Protein AF-A0A958EJ47-F1 (afdb_monomer)

pLDDT: mean 86.09, std 10.59, range [53.38, 97.25]

Radius of gyration: 12.82 Å; Cα contacts (8 Å, |Δi|>4): 118; chains: 1; bounding box: 28×32×34 Å

Mean predicted aligned error: 5.28 Å

Nearest PDB structures (foldseek):
  7a0n-assembly2_A  TM=5.168E-01  e=9.163E-01  Thermochaetoides thermophila DSM 1495
  6gwd-assembly1_H  TM=3.330E-01  e=6.479E-01  synthetic construct
  8bfh-assembly1_A  TM=2.747E-01  e=6.015E+00  Homo sapiens
  3mv3-assembly1_A  TM=3.215E-01  e=8.096E+00  Saccharomyces cerevisiae

Structure (mmCIF, N/CA/C/O backbone):
data_AF-A0A958EJ47-F1
#
_entry.id   AF-A0A958EJ47-F1
#
loop_
_atom_site.group_PDB
_atom_site.id
_atom_site.type_symbol
_atom_site.label_atom_id
_atom_site.label_alt_id
_atom_site.label_comp_id
_atom_site.label_asym_id
_atom_site.label_entity_id
_atom_site.label_seq_id
_atom_site.pdbx_PDB_ins_code
_atom_site.Cartn_x
_atom_site.Cartn_y
_atom_site.Cartn_z
_atom_site.occupancy
_atom_site.B_iso_or_equiv
_atom_site.auth_seq_id
_atom_site.auth_comp_id
_atom_site.auth_asym_id
_atom_site.auth_atom_id
_atom_site.pdbx_PDB_model_num
ATOM 1 N N . ASN A 1 1 ? 11.181 -1.742 -15.058 1.00 60.00 1 ASN A N 1
ATOM 2 C CA . ASN A 1 1 ? 11.245 -3.217 -15.125 1.00 60.00 1 ASN A CA 1
ATOM 3 C C . ASN A 1 1 ? 9.812 -3.685 -15.328 1.00 60.00 1 ASN A C 1
ATOM 5 O O . ASN A 1 1 ? 9.139 -4.052 -14.374 1.00 60.00 1 ASN A O 1
ATOM 9 N N . ILE A 1 2 ? 9.310 -3.505 -16.554 1.00 69.06 2 ILE A N 1
ATOM 10 C CA . ILE A 1 2 ? 7.886 -3.662 -16.890 1.00 69.06 2 ILE A CA 1
ATOM 11 C C . ILE A 1 2 ? 7.402 -5.104 -16.754 1.00 69.06 2 ILE A C 1
ATOM 13 O O . ILE A 1 2 ? 6.245 -5.338 -16.415 1.00 69.06 2 ILE A O 1
ATOM 17 N N . ASP A 1 3 ? 8.320 -6.060 -16.879 1.00 75.44 3 ASP A N 1
ATOM 18 C CA . ASP A 1 3 ? 8.044 -7.479 -16.698 1.00 75.44 3 ASP A CA 1
ATOM 19 C C . ASP A 1 3 ? 7.563 -7.811 -15.284 1.00 75.44 3 ASP A C 1
ATOM 21 O O . ASP A 1 3 ? 6.629 -8.594 -15.139 1.00 75.44 3 ASP A O 1
ATOM 25 N N . ILE A 1 4 ? 8.122 -7.172 -14.248 1.00 73.69 4 ILE A N 1
ATOM 26 C CA . ILE A 1 4 ? 7.684 -7.378 -12.857 1.00 73.69 4 ILE A CA 1
ATOM 27 C C . ILE A 1 4 ? 6.255 -6.866 -12.666 1.00 73.69 4 ILE A C 1
ATOM 29 O O . ILE A 1 4 ? 5.427 -7.562 -12.087 1.00 73.69 4 ILE A O 1
ATOM 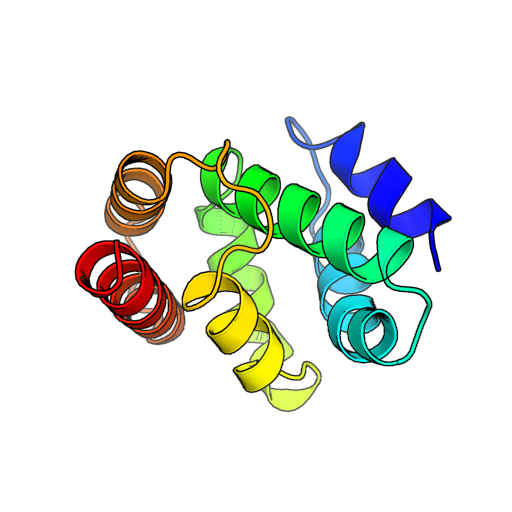33 N N . VAL A 1 5 ? 5.938 -5.679 -13.192 1.00 73.31 5 VAL A N 1
ATOM 34 C CA . VAL A 1 5 ? 4.591 -5.093 -13.083 1.00 73.31 5 VAL A CA 1
ATOM 35 C C . VAL A 1 5 ? 3.564 -5.968 -13.817 1.00 73.31 5 VAL A C 1
ATOM 37 O O . VAL A 1 5 ? 2.487 -6.238 -13.287 1.00 73.31 5 VAL A O 1
ATOM 40 N N . ARG A 1 6 ? 3.934 -6.515 -14.983 1.00 75.69 6 ARG A N 1
ATOM 41 C CA . ARG A 1 6 ? 3.098 -7.454 -15.745 1.00 75.69 6 ARG A CA 1
ATOM 42 C C . ARG A 1 6 ? 2.912 -8.799 -15.038 1.00 75.69 6 ARG A C 1
ATOM 44 O O . ARG A 1 6 ? 1.819 -9.352 -15.056 1.00 75.69 6 ARG A O 1
ATOM 51 N N . GLN A 1 7 ? 3.957 -9.336 -14.414 1.00 76.62 7 GLN A N 1
ATOM 52 C CA . GLN A 1 7 ? 3.851 -10.585 -13.654 1.00 76.62 7 GLN A CA 1
ATOM 53 C C . GLN A 1 7 ? 2.932 -10.423 -12.439 1.00 76.62 7 GLN A C 1
ATOM 55 O O . GLN A 1 7 ? 2.096 -11.288 -12.187 1.00 76.62 7 GLN A O 1
ATOM 60 N N . VAL A 1 8 ? 3.038 -9.297 -11.727 1.00 72.69 8 VAL A N 1
ATOM 61 C CA . VAL A 1 8 ? 2.169 -8.982 -10.584 1.00 72.69 8 VAL A CA 1
ATOM 62 C C . VAL A 1 8 ? 0.713 -8.914 -11.027 1.00 72.69 8 VAL A C 1
ATOM 64 O O . VAL A 1 8 ? -0.129 -9.554 -10.401 1.00 72.69 8 VAL A O 1
ATOM 67 N N . SER A 1 9 ? 0.411 -8.202 -12.121 1.00 75.06 9 SER A N 1
ATOM 68 C CA . SER A 1 9 ? -0.968 -8.057 -12.608 1.00 75.06 9 SER A CA 1
ATOM 69 C C . SER A 1 9 ? -1.594 -9.392 -13.028 1.00 75.06 9 SER A C 1
ATOM 71 O O . SER A 1 9 ? -2.779 -9.621 -12.788 1.00 75.06 9 SER A O 1
ATOM 73 N N . GLN A 1 10 ? -0.798 -10.311 -13.581 1.00 79.94 10 GLN A N 1
ATOM 74 C CA . GLN A 1 10 ? -1.250 -11.644 -13.992 1.00 79.94 10 GLN A CA 1
ATOM 75 C C . GLN A 1 10 ? -1.477 -12.608 -12.817 1.00 79.94 10 GLN A C 1
ATOM 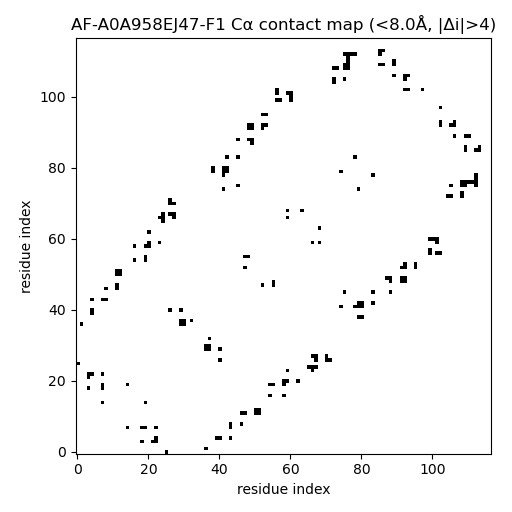77 O O . GLN A 1 10 ? -2.242 -13.562 -12.961 1.00 79.94 10 GLN A O 1
ATOM 82 N N . GLN A 1 11 ? -0.846 -12.376 -11.660 1.00 80.12 11 GLN A N 1
ATOM 83 C CA . GLN A 1 11 ? -0.844 -13.312 -10.526 1.00 80.12 11 GLN A CA 1
ATOM 84 C C . GLN A 1 11 ? -1.558 -12.789 -9.271 1.00 80.12 11 GLN A C 1
ATOM 86 O O . GLN A 1 11 ? -1.487 -13.423 -8.226 1.00 80.12 11 GLN A O 1
ATOM 91 N N . LEU A 1 12 ? -2.312 -11.687 -9.354 1.00 77.50 12 LEU A N 1
ATOM 92 C CA . LEU A 1 12 ? -2.930 -11.000 -8.201 1.00 77.50 12 LEU A CA 1
ATOM 93 C C . LEU A 1 12 ? -3.708 -11.896 -7.212 1.00 77.50 12 LEU A C 1
ATOM 95 O O . LEU A 1 12 ? -3.814 -11.559 -6.032 1.00 77.50 12 LEU A O 1
ATOM 99 N N . LYS A 1 13 ? -4.286 -13.015 -7.664 1.00 69.19 13 LYS A N 1
ATOM 100 C CA . LYS A 1 13 ? -5.049 -13.933 -6.798 1.00 69.19 13 LYS A CA 1
ATOM 101 C C . LYS A 1 13 ? -4.173 -14.828 -5.916 1.00 69.19 13 LYS A C 1
ATOM 103 O O . LYS A 1 13 ? -4.630 -15.193 -4.840 1.00 69.19 13 LYS A O 1
ATOM 108 N N . ASP A 1 14 ? -2.962 -15.152 -6.358 1.00 74.81 14 ASP A N 1
ATOM 109 C CA . ASP A 1 14 ? -2.036 -16.068 -5.678 1.00 74.81 14 ASP A CA 1
ATOM 110 C C . ASP A 1 14 ? -0.593 -15.583 -5.860 1.00 74.81 14 ASP A C 1
ATOM 112 O O . ASP A 1 14 ? 0.288 -16.268 -6.377 1.00 74.81 14 ASP A O 1
ATOM 116 N N . ILE A 1 15 ? -0.392 -14.305 -5.546 1.00 80.81 15 ILE A N 1
ATOM 117 C CA . ILE A 1 15 ? 0.890 -13.642 -5.730 1.00 80.81 15 ILE A CA 1
ATOM 118 C C . ILE A 1 15 ? 1.808 -13.937 -4.547 1.00 80.81 15 ILE A C 1
ATOM 120 O O . ILE A 1 15 ? 1.446 -13.721 -3.390 1.00 80.81 15 ILE A O 1
ATOM 124 N N . ASP A 1 16 ? 3.028 -14.373 -4.855 1.00 85.69 16 ASP A N 1
ATOM 125 C CA . ASP A 1 16 ? 4.054 -14.593 -3.844 1.00 85.69 16 ASP A CA 1
ATOM 126 C C . ASP A 1 16 ? 4.573 -13.273 -3.248 1.00 85.69 16 ASP A C 1
ATOM 128 O O . ASP A 1 16 ? 4.714 -12.239 -3.912 1.00 85.69 16 ASP A O 1
ATOM 132 N N . ASP A 1 17 ? 4.954 -13.342 -1.980 1.00 85.56 17 ASP A N 1
ATOM 133 C CA . ASP A 1 17 ? 5.526 -12.240 -1.219 1.00 85.56 17 ASP A CA 1
ATOM 134 C C . ASP A 1 17 ? 6.789 -11.665 -1.857 1.00 85.56 17 ASP A C 1
ATOM 136 O O . ASP A 1 17 ? 7.011 -10.450 -1.803 1.00 85.56 17 ASP A O 1
ATOM 140 N N . ASN A 1 18 ? 7.622 -12.507 -2.479 1.00 85.31 18 ASN A N 1
ATOM 141 C CA . ASN A 1 18 ? 8.826 -12.034 -3.155 1.00 85.31 18 ASN A CA 1
ATOM 142 C C . ASN A 1 18 ? 8.487 -11.231 -4.409 1.00 85.31 18 ASN A C 1
ATOM 144 O O . ASN A 1 18 ? 9.219 -10.293 -4.742 1.00 85.31 18 ASN A O 1
ATOM 148 N N . LEU A 1 19 ? 7.376 -11.549 -5.079 1.00 84.06 19 LEU A N 1
ATOM 149 C CA . LEU A 1 19 ? 6.916 -10.799 -6.242 1.00 84.06 19 LEU A CA 1
ATOM 150 C C . LEU A 1 19 ? 6.333 -9.446 -5.815 1.00 84.06 19 LEU A C 1
ATOM 152 O O . LEU A 1 19 ? 6.697 -8.425 -6.401 1.00 84.06 19 LEU A O 1
ATOM 156 N N . ILE A 1 20 ? 5.557 -9.401 -4.722 1.00 86.56 20 ILE A N 1
ATOM 157 C CA . ILE A 1 20 ? 5.118 -8.132 -4.110 1.00 86.56 20 ILE A CA 1
ATOM 158 C C . ILE A 1 20 ? 6.329 -7.290 -3.701 1.00 86.56 20 ILE A C 1
ATOM 160 O O . ILE A 1 20 ? 6.393 -6.101 -4.014 1.00 86.56 20 ILE A O 1
ATOM 164 N N . LYS A 1 21 ? 7.316 -7.893 -3.028 1.00 87.06 21 LYS A N 1
ATOM 165 C CA . LYS A 1 21 ? 8.545 -7.208 -2.610 1.00 87.06 21 LYS A CA 1
ATOM 166 C C . LYS A 1 21 ? 9.314 -6.648 -3.808 1.00 87.06 21 LYS A C 1
ATOM 168 O O . LYS A 1 21 ? 9.766 -5.504 -3.779 1.00 87.06 21 LYS A O 1
ATOM 173 N N . SER A 1 22 ? 9.456 -7.443 -4.864 1.00 85.88 22 SER A N 1
ATOM 174 C CA . SER A 1 22 ? 10.106 -7.027 -6.108 1.00 85.88 22 SER A CA 1
ATOM 175 C C . SER A 1 22 ? 9.384 -5.841 -6.739 1.00 85.88 22 SER A C 1
ATOM 177 O O . SER A 1 22 ? 10.030 -4.858 -7.097 1.00 85.88 22 SER A O 1
ATOM 179 N N . PHE A 1 23 ? 8.053 -5.883 -6.785 1.00 87.12 23 PHE A N 1
ATOM 180 C CA . PHE A 1 23 ? 7.231 -4.784 -7.273 1.00 87.12 23 PHE A CA 1
ATOM 181 C C . PHE A 1 23 ? 7.443 -3.494 -6.477 1.00 87.12 23 PHE A C 1
ATOM 183 O O . PHE A 1 23 ? 7.836 -2.485 -7.063 1.00 87.12 23 PHE A O 1
ATOM 190 N N . VAL A 1 24 ? 7.283 -3.521 -5.148 1.00 86.81 24 VAL A N 1
ATOM 191 C CA . VAL A 1 24 ? 7.421 -2.304 -4.323 1.00 86.81 24 VAL A CA 1
ATOM 192 C C . VAL A 1 24 ? 8.836 -1.717 -4.385 1.00 86.81 24 VAL A C 1
ATOM 194 O O . VAL A 1 24 ? 8.995 -0.500 -4.391 1.00 86.81 24 VAL A O 1
ATOM 197 N N . ASN A 1 25 ? 9.869 -2.555 -4.536 1.00 83.38 25 ASN A N 1
ATOM 198 C CA . ASN A 1 25 ? 11.247 -2.100 -4.760 1.00 83.38 25 ASN A CA 1
ATOM 199 C C . ASN A 1 25 ? 11.446 -1.446 -6.138 1.00 83.38 25 ASN A C 1
ATOM 201 O O . ASN A 1 25 ? 12.337 -0.614 -6.318 1.00 83.38 25 ASN A O 1
ATOM 205 N N . THR A 1 26 ? 10.644 -1.824 -7.135 1.00 81.00 26 THR A N 1
ATOM 206 C CA . THR A 1 26 ? 10.677 -1.209 -8.470 1.00 81.00 26 THR A CA 1
ATOM 207 C C . THR A 1 26 ? 9.809 0.038 -8.579 1.00 81.00 26 THR A C 1
ATOM 209 O O . THR A 1 26 ? 9.991 0.796 -9.528 1.00 81.00 26 THR A O 1
ATOM 212 N N . PHE A 1 27 ? 8.927 0.285 -7.608 1.00 78.12 27 PHE A N 1
ATOM 213 C CA . PHE A 1 27 ? 7.981 1.400 -7.619 1.00 78.12 27 PHE A CA 1
ATOM 214 C C . PHE A 1 27 ? 8.684 2.767 -7.530 1.00 78.12 27 PHE A C 1
ATOM 216 O O . PHE A 1 27 ? 8.343 3.705 -8.238 1.00 78.12 27 PHE A O 1
ATOM 223 N N . ALA A 1 28 ? 9.783 2.879 -6.779 1.00 67.44 28 ALA A N 1
ATOM 224 C CA . ALA A 1 28 ? 10.606 4.096 -6.815 1.00 67.44 28 ALA A CA 1
ATOM 225 C C . ALA A 1 28 ? 11.219 4.349 -8.210 1.00 67.44 28 ALA A C 1
ATOM 227 O O . ALA A 1 28 ? 11.375 5.487 -8.647 1.00 67.44 28 ALA A O 1
ATOM 228 N N . LYS A 1 29 ? 11.528 3.275 -8.950 1.00 65.94 29 LYS A N 1
ATOM 229 C CA . LYS A 1 29 ? 12.050 3.358 -10.321 1.00 65.94 29 LYS A CA 1
ATOM 230 C C . LYS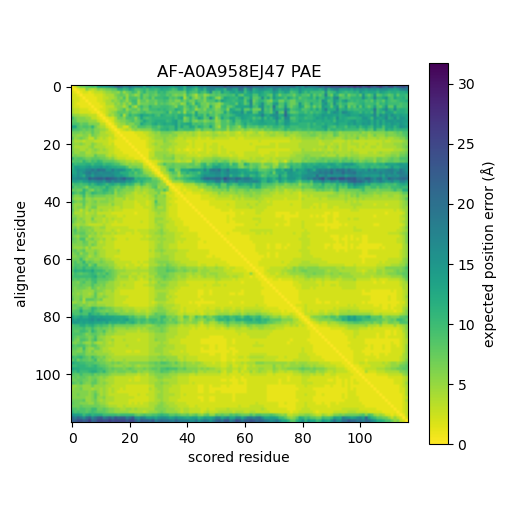 A 1 29 ? 10.951 3.641 -11.346 1.00 65.94 29 LYS A C 1
ATOM 232 O O . LYS A 1 29 ? 11.295 3.998 -12.474 1.00 65.94 29 LYS A O 1
ATOM 237 N N . SER A 1 30 ? 9.667 3.458 -11.012 1.00 61.34 30 SER A N 1
ATOM 238 C CA . SER A 1 30 ? 8.579 3.744 -11.951 1.00 61.34 30 SER A CA 1
ATOM 239 C C . SER A 1 30 ? 8.369 5.220 -12.182 1.00 61.34 30 SER A C 1
ATOM 241 O O . SER A 1 30 ? 8.259 5.601 -13.338 1.00 61.34 30 SER A O 1
ATOM 243 N N . CYS A 1 31 ? 8.500 6.050 -11.151 1.00 56.81 31 CYS A N 1
ATOM 244 C CA . CYS A 1 31 ? 8.417 7.503 -11.308 1.00 56.81 31 CYS A CA 1
ATOM 245 C C . CYS A 1 31 ? 9.591 8.130 -12.080 1.00 56.81 31 CYS A C 1
ATOM 247 O O . CYS A 1 31 ? 9.490 9.278 -12.495 1.00 56.81 31 CYS A O 1
ATOM 249 N N . MET A 1 32 ? 10.703 7.410 -12.277 1.00 58.06 32 MET A N 1
ATOM 250 C CA . MET A 1 32 ? 11.829 7.882 -13.101 1.00 58.06 32 MET A CA 1
ATOM 251 C C . MET A 1 32 ? 11.706 7.488 -14.579 1.00 58.06 32 MET A C 1
ATOM 253 O O . MET A 1 32 ? 12.525 7.907 -15.391 1.00 58.06 32 MET A O 1
ATOM 257 N N . ASN A 1 33 ? 10.734 6.644 -14.927 1.00 57.94 33 ASN A N 1
ATOM 258 C CA . ASN A 1 33 ? 10.540 6.127 -16.278 1.00 57.94 33 ASN A CA 1
ATOM 259 C C . ASN A 1 33 ? 9.208 6.627 -16.859 1.00 57.94 33 ASN A C 1
ATOM 261 O O . ASN A 1 33 ? 8.371 7.146 -16.131 1.00 57.94 33 ASN A O 1
ATOM 265 N N . ASN A 1 34 ? 9.056 6.476 -18.179 1.00 67.38 34 ASN A N 1
ATOM 266 C CA . ASN A 1 34 ? 7.936 6.922 -19.022 1.00 67.38 34 ASN A CA 1
ATOM 267 C C . ASN A 1 34 ? 6.551 6.952 -18.324 1.00 67.38 34 ASN A C 1
ATOM 269 O O . ASN A 1 34 ? 6.234 6.063 -17.530 1.00 67.38 34 ASN A O 1
ATOM 273 N N . SER A 1 35 ? 5.708 7.933 -18.668 1.00 72.38 35 SER A N 1
ATOM 274 C CA . SER A 1 35 ? 4.363 8.143 -18.100 1.00 72.38 35 SER A CA 1
ATOM 275 C C . SER A 1 35 ? 3.509 6.872 -18.105 1.00 72.38 35 SER A C 1
ATOM 277 O O . SER A 1 35 ? 2.884 6.559 -17.098 1.00 72.38 35 SER A O 1
ATOM 279 N N . GLU A 1 36 ? 3.589 6.077 -19.173 1.00 70.00 36 GLU A N 1
ATOM 280 C CA . GLU A 1 36 ? 2.899 4.786 -19.313 1.00 70.00 36 GLU A CA 1
ATOM 281 C C . GLU A 1 36 ? 3.309 3.764 -18.236 1.00 70.00 36 GLU A C 1
ATOM 283 O O . GLU A 1 36 ? 2.480 3.057 -17.666 1.00 70.00 36 GLU A O 1
ATOM 288 N N . TYR A 1 37 ? 4.598 3.704 -17.888 1.00 75.94 37 TYR A N 1
ATOM 289 C CA . TYR A 1 37 ? 5.073 2.807 -16.832 1.00 75.94 37 TYR A CA 1
ATOM 290 C C . TYR A 1 37 ? 4.636 3.284 -15.444 1.00 75.94 37 TYR A C 1
ATOM 292 O O . TYR A 1 37 ? 4.417 2.464 -14.548 1.00 75.94 37 TYR A O 1
ATOM 300 N N . THR A 1 38 ? 4.501 4.599 -15.263 1.00 79.94 38 THR A N 1
ATOM 301 C CA . THR A 1 38 ? 3.996 5.193 -14.021 1.00 79.94 38 THR A CA 1
ATOM 302 C C . THR A 1 38 ? 2.510 4.888 -13.838 1.00 79.94 38 THR A C 1
ATOM 304 O O . THR A 1 38 ? 2.121 4.421 -12.768 1.00 79.94 38 THR A O 1
ATOM 307 N N . GLU A 1 39 ? 1.705 5.071 -14.884 1.00 82.19 39 GLU A N 1
ATOM 308 C CA . GLU A 1 39 ? 0.274 4.756 -14.891 1.00 82.19 39 GLU A CA 1
ATOM 309 C C . GLU A 1 39 ? 0.030 3.264 -14.637 1.00 82.19 39 GLU A C 1
ATOM 311 O O . GLU A 1 39 ? -0.655 2.902 -13.681 1.00 82.19 39 GLU A O 1
ATOM 316 N N . PHE A 1 40 ? 0.709 2.383 -15.377 1.00 82.62 40 PHE A N 1
ATOM 317 C CA . PHE A 1 40 ? 0.555 0.938 -15.199 1.00 82.62 40 PHE A CA 1
ATOM 318 C C . PHE A 1 40 ? 1.005 0.458 -13.809 1.00 82.62 40 PHE A C 1
ATOM 320 O O . PHE A 1 40 ? 0.373 -0.402 -13.194 1.00 82.62 40 PHE A O 1
ATOM 327 N N . SER A 1 41 ? 2.080 1.033 -13.256 1.00 85.06 41 SER A N 1
ATOM 328 C CA . SER A 1 41 ? 2.504 0.709 -11.887 1.00 85.06 41 SER A CA 1
ATOM 329 C C . SER A 1 41 ? 1.465 1.160 -10.855 1.00 85.06 41 SER A C 1
ATOM 331 O O . SER A 1 41 ? 1.218 0.436 -9.889 1.00 85.06 41 SER A O 1
ATOM 333 N N . ASN A 1 42 ? 0.838 2.324 -11.055 1.00 89.44 42 ASN A N 1
ATOM 334 C CA . ASN A 1 42 ? -0.226 2.839 -10.193 1.00 89.44 42 ASN A CA 1
ATOM 335 C C . ASN A 1 42 ? -1.437 1.892 -10.196 1.00 89.44 42 ASN A C 1
ATOM 337 O O . ASN A 1 42 ? -1.863 1.447 -9.130 1.00 89.44 42 ASN A O 1
ATOM 341 N N . GLU A 1 43 ? -1.908 1.480 -11.374 1.00 88.19 43 GLU A N 1
ATOM 342 C CA . GLU A 1 43 ? -3.005 0.512 -11.513 1.00 88.19 43 GLU A CA 1
ATOM 343 C C . GLU A 1 43 ? -2.723 -0.808 -10.789 1.00 88.19 43 GLU A C 1
ATOM 345 O O . GLU A 1 43 ? -3.582 -1.346 -10.080 1.00 88.19 43 GLU A O 1
ATOM 350 N N . VAL A 1 44 ? -1.500 -1.327 -10.924 1.00 89.62 44 VAL A N 1
ATOM 351 C CA . VAL A 1 44 ? -1.092 -2.566 -10.258 1.00 89.62 44 VAL A CA 1
ATOM 352 C C . VAL A 1 44 ? -1.017 -2.398 -8.740 1.00 89.62 44 VAL A C 1
ATOM 354 O O . VAL A 1 44 ? -1.444 -3.300 -8.017 1.00 89.62 44 VAL A O 1
ATOM 357 N N . LEU A 1 45 ? -0.552 -1.250 -8.235 1.00 92.88 45 LEU A N 1
ATOM 358 C CA . LEU A 1 45 ? -0.549 -0.955 -6.799 1.00 92.88 45 LEU A CA 1
ATOM 359 C C . LEU A 1 45 ? -1.972 -0.964 -6.223 1.00 92.88 45 LEU A C 1
ATOM 361 O O . LEU A 1 45 ? -2.212 -1.607 -5.198 1.00 92.88 45 LEU A O 1
ATOM 365 N N . PHE A 1 46 ? -2.917 -0.295 -6.886 1.00 93.69 46 PHE A N 1
ATOM 366 C CA . PHE A 1 46 ? -4.316 -0.273 -6.453 1.00 93.69 46 PHE A CA 1
ATOM 367 C C . PHE A 1 46 ? -4.975 -1.651 -6.567 1.00 93.69 46 PHE A C 1
ATOM 369 O O . PHE A 1 46 ? -5.675 -2.070 -5.646 1.00 93.69 46 PHE A O 1
ATOM 376 N N . SER A 1 47 ? -4.684 -2.406 -7.627 1.00 91.81 47 SER A N 1
ATOM 377 C CA . SER A 1 47 ? -5.169 -3.784 -7.780 1.00 91.81 47 SER A CA 1
ATOM 378 C C . SER A 1 47 ? -4.647 -4.705 -6.674 1.00 91.81 47 SER A C 1
ATOM 380 O O . SER A 1 47 ? -5.380 -5.548 -6.156 1.00 91.81 47 SER A O 1
ATOM 382 N N . LEU A 1 48 ? -3.389 -4.532 -6.265 1.00 92.31 48 LEU A N 1
ATOM 383 C CA . LEU A 1 48 ? -2.800 -5.288 -5.166 1.00 92.31 48 LEU A CA 1
ATOM 384 C C . LEU A 1 48 ? -3.414 -4.899 -3.813 1.00 92.31 48 LEU A C 1
ATOM 386 O O . LEU A 1 48 ? -3.661 -5.773 -2.981 1.00 92.31 48 LEU A O 1
ATOM 390 N N . ALA A 1 49 ? -3.698 -3.612 -3.603 1.00 94.44 49 ALA A N 1
ATOM 391 C CA . ALA A 1 49 ? -4.397 -3.127 -2.415 1.00 94.44 49 ALA A CA 1
ATOM 392 C C . ALA A 1 49 ? -5.845 -3.638 -2.337 1.00 94.44 49 ALA A C 1
ATOM 394 O O . ALA A 1 49 ? -6.329 -3.909 -1.244 1.00 94.44 49 ALA A O 1
ATOM 395 N N . ASP A 1 50 ? -6.512 -3.817 -3.477 1.00 94.25 50 ASP A N 1
AT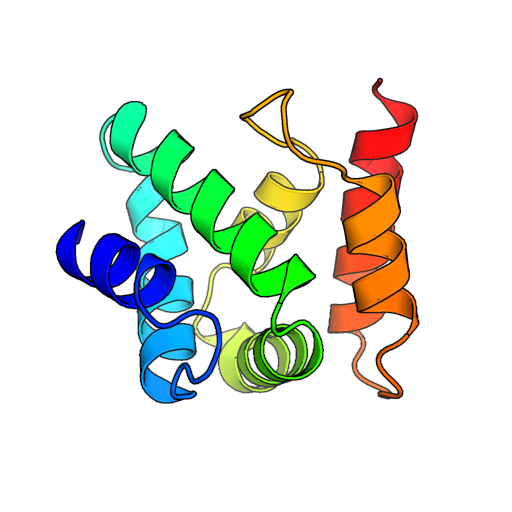OM 396 C CA . ASP A 1 50 ? -7.857 -4.389 -3.550 1.00 94.25 50 ASP A CA 1
ATOM 397 C C . ASP A 1 50 ? -7.864 -5.903 -3.278 1.00 94.25 50 ASP A C 1
ATOM 399 O O . ASP A 1 50 ? -8.629 -6.404 -2.456 1.00 94.25 50 ASP A O 1
ATOM 403 N N . LYS A 1 51 ? -6.991 -6.658 -3.961 1.00 92.44 51 LYS A N 1
ATOM 404 C CA . LYS A 1 51 ? -7.033 -8.131 -3.946 1.00 92.44 51 LYS A CA 1
ATOM 405 C C . LYS A 1 51 ? -6.238 -8.771 -2.814 1.00 92.44 51 LYS A C 1
ATOM 407 O O . LYS A 1 51 ? -6.611 -9.846 -2.357 1.00 92.44 51 LYS A O 1
ATOM 412 N N . GLN A 1 52 ? -5.141 -8.152 -2.379 1.00 93.94 52 GLN A N 1
ATOM 413 C CA . GLN A 1 52 ? -4.214 -8.714 -1.386 1.00 93.94 52 GLN A CA 1
ATOM 414 C C . GLN A 1 52 ? -3.783 -7.674 -0.333 1.00 93.94 52 GLN A C 1
ATOM 416 O O . GLN A 1 52 ? -2.585 -7.541 -0.040 1.00 93.94 52 GLN A O 1
ATOM 421 N N . PRO A 1 53 ? -4.727 -6.951 0.303 1.00 95.06 53 PRO A N 1
ATOM 422 C CA . PRO A 1 53 ? -4.410 -5.844 1.210 1.00 95.06 53 PRO A CA 1
ATOM 423 C C . PRO A 1 53 ? -3.513 -6.280 2.378 1.00 95.06 53 PRO A C 1
ATOM 425 O O . PRO A 1 53 ? -2.585 -5.570 2.768 1.00 95.06 53 PRO A O 1
ATOM 428 N N . LYS A 1 54 ? -3.736 -7.488 2.915 1.00 95.31 54 LYS A N 1
ATOM 429 C CA . LYS A 1 54 ? -2.957 -8.037 4.035 1.00 95.31 54 LYS A CA 1
ATOM 430 C C . LYS A 1 54 ? -1.489 -8.263 3.668 1.00 95.31 54 LYS A C 1
ATOM 432 O O . LYS A 1 54 ? -0.608 -7.902 4.452 1.00 95.31 54 LYS A O 1
ATOM 437 N N . SER A 1 55 ? -1.225 -8.861 2.507 1.00 93.94 55 SER A N 1
ATOM 438 C CA . SER A 1 55 ? 0.139 -9.133 2.044 1.00 93.94 55 SER A CA 1
ATOM 439 C C . SER A 1 55 ? 0.857 -7.836 1.698 1.00 93.94 55 SER A C 1
ATOM 441 O O . SER A 1 55 ? 1.981 -7.636 2.152 1.00 93.94 55 SER A O 1
ATOM 443 N N . LEU A 1 56 ? 0.178 -6.903 1.023 1.00 94.69 56 LEU A N 1
ATOM 444 C CA . LEU A 1 56 ? 0.729 -5.580 0.746 1.00 94.69 56 LEU A CA 1
ATOM 445 C C . LEU A 1 56 ? 1.159 -4.861 2.032 1.00 94.69 56 LEU A C 1
ATOM 447 O O . LEU A 1 56 ? 2.326 -4.490 2.159 1.00 94.69 56 LEU A O 1
ATOM 451 N N . ILE A 1 57 ? 0.262 -4.721 3.018 1.00 95.88 57 ILE A N 1
ATOM 452 C CA . ILE A 1 57 ? 0.583 -4.048 4.289 1.00 95.88 57 ILE A CA 1
ATOM 453 C C . ILE A 1 57 ? 1.782 -4.711 4.972 1.00 95.88 57 ILE A C 1
ATOM 455 O O . ILE A 1 57 ? 2.699 -4.022 5.423 1.00 95.88 57 ILE A O 1
ATOM 459 N N . ARG A 1 58 ? 1.792 -6.047 5.048 1.00 95.06 58 ARG A N 1
ATOM 460 C CA . ARG A 1 58 ? 2.874 -6.790 5.698 1.00 95.06 58 ARG A CA 1
ATOM 461 C C . ARG A 1 58 ? 4.216 -6.562 5.005 1.00 95.06 58 ARG A C 1
ATOM 463 O O . ARG A 1 58 ? 5.199 -6.294 5.693 1.00 95.06 58 ARG A O 1
ATOM 470 N N . ILE A 1 59 ? 4.264 -6.639 3.675 1.00 94.44 59 ILE A N 1
ATOM 471 C CA . ILE A 1 59 ? 5.506 -6.452 2.917 1.00 94.44 59 ILE A CA 1
ATOM 472 C C . ILE A 1 59 ? 6.011 -5.016 3.040 1.00 94.44 59 ILE A C 1
ATOM 474 O O . ILE A 1 59 ? 7.206 -4.818 3.272 1.00 94.44 59 ILE A O 1
ATOM 478 N N . LEU A 1 60 ? 5.124 -4.023 2.965 1.00 94.19 60 LEU A N 1
ATOM 479 C CA . LEU A 1 60 ? 5.495 -2.626 3.180 1.00 94.19 60 LEU A CA 1
ATOM 480 C C . LEU A 1 60 ? 6.064 -2.406 4.587 1.00 94.19 60 LEU A C 1
ATOM 482 O O . LEU A 1 60 ? 7.097 -1.760 4.731 1.00 94.19 60 LEU A O 1
ATOM 486 N N . ASP A 1 61 ? 5.454 -2.981 5.624 1.00 94.19 61 ASP A N 1
ATOM 487 C CA . ASP A 1 61 ? 5.928 -2.813 7.003 1.00 94.19 61 ASP A CA 1
ATOM 488 C C . ASP A 1 61 ? 7.278 -3.495 7.256 1.00 94.19 61 ASP A C 1
ATOM 490 O O . ASP A 1 61 ? 8.170 -2.909 7.876 1.00 94.19 61 ASP A O 1
ATOM 494 N N . GLN A 1 62 ? 7.465 -4.703 6.719 1.00 93.25 62 GLN A N 1
ATOM 495 C CA . GLN A 1 62 ? 8.719 -5.454 6.828 1.00 93.25 62 GLN A CA 1
ATOM 496 C C . GLN A 1 62 ? 9.870 -4.791 6.060 1.00 93.25 62 GLN A C 1
ATOM 498 O O . GLN A 1 62 ? 11.024 -4.896 6.476 1.00 93.25 62 GLN A O 1
ATOM 503 N N . ASN A 1 63 ? 9.575 -4.092 4.959 1.00 89.94 63 ASN A N 1
ATOM 504 C CA . ASN A 1 63 ? 10.590 -3.535 4.062 1.00 89.94 63 ASN A CA 1
ATOM 505 C C . ASN A 1 63 ? 10.638 -1.999 4.064 1.00 89.94 63 ASN A C 1
ATOM 507 O O . ASN A 1 63 ? 11.389 -1.430 3.280 1.00 89.94 63 ASN A O 1
ATOM 511 N N . LYS A 1 64 ? 9.932 -1.310 4.973 1.00 86.25 64 LYS A N 1
ATOM 512 C CA . LYS A 1 64 ? 9.823 0.167 5.040 1.00 86.25 64 LYS A CA 1
ATOM 513 C C . LYS A 1 64 ? 11.139 0.955 5.064 1.00 86.25 64 LYS A C 1
ATOM 515 O O . LYS A 1 64 ? 11.123 2.152 4.827 1.00 86.25 64 LYS A O 1
ATOM 520 N N . LYS A 1 65 ? 12.264 0.310 5.396 1.00 86.62 65 LYS A N 1
ATOM 521 C CA . LYS A 1 65 ? 13.610 0.915 5.362 1.00 86.62 65 LYS A CA 1
ATOM 522 C C . LYS A 1 65 ? 14.298 0.817 3.993 1.00 86.62 65 LYS A C 1
ATOM 524 O O . LYS A 1 65 ? 15.285 1.502 3.774 1.00 86.62 65 LYS A O 1
ATOM 529 N N . GLN A 1 66 ? 13.835 -0.084 3.130 1.00 85.81 66 GLN A N 1
ATOM 530 C CA . GLN A 1 66 ? 14.428 -0.404 1.825 1.00 85.81 66 GLN A CA 1
ATOM 531 C C . GLN A 1 66 ? 13.595 0.144 0.660 1.00 85.81 66 GLN A C 1
ATOM 533 O O . GLN A 1 66 ? 14.113 0.285 -0.443 1.00 85.81 66 GLN A O 1
ATOM 538 N N . ILE A 1 67 ? 12.317 0.442 0.905 1.00 86.19 67 ILE A N 1
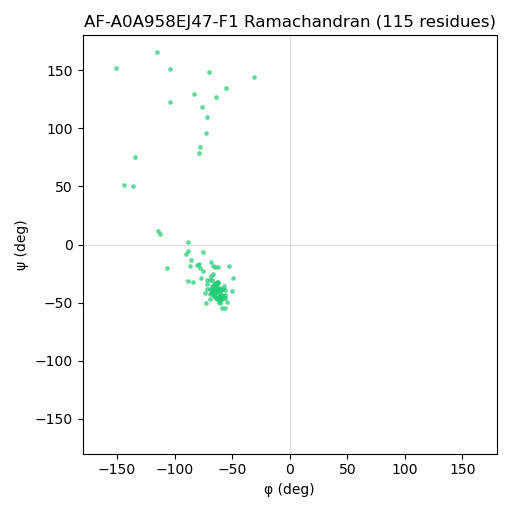ATOM 539 C CA . ILE A 1 67 ? 11.386 0.983 -0.086 1.00 86.19 67 ILE A CA 1
ATOM 540 C C . ILE A 1 67 ? 11.162 2.475 0.133 1.00 86.19 67 ILE A C 1
ATOM 542 O O . ILE A 1 67 ? 11.164 2.951 1.271 1.00 86.19 67 ILE A O 1
ATOM 546 N N . ASP A 1 68 ? 10.871 3.190 -0.950 1.00 87.25 68 ASP A N 1
ATOM 547 C CA . ASP A 1 68 ? 10.358 4.554 -0.866 1.00 87.25 68 ASP A CA 1
ATOM 548 C C . ASP A 1 68 ? 8.864 4.526 -0.518 1.00 87.25 68 ASP A C 1
ATOM 550 O O . ASP A 1 68 ? 7.978 4.541 -1.375 1.00 87.25 68 ASP A O 1
ATOM 554 N N . LEU A 1 69 ? 8.586 4.427 0.782 1.00 90.88 69 LEU A N 1
ATOM 555 C CA . LEU A 1 69 ? 7.219 4.408 1.287 1.00 90.88 69 LEU A CA 1
ATOM 556 C C . LEU A 1 69 ? 6.476 5.713 0.967 1.00 90.88 69 LEU A C 1
ATOM 558 O O . LEU A 1 69 ? 5.273 5.669 0.737 1.00 90.88 69 LEU A O 1
ATOM 562 N N . ASN A 1 70 ? 7.163 6.858 0.940 1.00 90.44 70 ASN A N 1
ATOM 563 C CA . ASN A 1 70 ? 6.518 8.145 0.681 1.00 90.44 70 ASN A CA 1
ATOM 564 C C . ASN A 1 70 ? 5.963 8.198 -0.740 1.00 90.44 70 ASN A C 1
ATOM 566 O O . ASN A 1 70 ? 4.846 8.661 -0.939 1.00 90.44 70 ASN A O 1
ATOM 570 N N . LEU A 1 71 ? 6.704 7.662 -1.707 1.00 88.94 71 LEU A N 1
ATOM 571 C CA . LEU A 1 71 ? 6.267 7.586 -3.096 1.00 88.94 71 LEU A CA 1
ATOM 572 C C . LEU A 1 71 ? 5.049 6.660 -3.265 1.00 88.94 71 LEU A C 1
ATOM 574 O O . LEU A 1 71 ? 4.110 6.995 -3.984 1.00 88.94 71 LEU A O 1
ATOM 578 N N . ILE A 1 72 ? 5.010 5.540 -2.539 1.00 92.12 72 ILE A N 1
ATOM 579 C CA . ILE A 1 72 ? 3.845 4.637 -2.509 1.00 92.12 72 ILE A CA 1
ATOM 580 C C . ILE A 1 72 ? 2.627 5.327 -1.879 1.00 92.12 72 ILE A C 1
ATOM 582 O O . ILE A 1 72 ? 1.527 5.255 -2.420 1.00 92.12 72 ILE A O 1
ATOM 586 N N . LEU A 1 73 ? 2.808 6.019 -0.751 1.00 94.69 73 LEU A N 1
ATOM 587 C CA . LEU A 1 73 ? 1.726 6.771 -0.109 1.00 94.69 73 LEU A CA 1
ATOM 588 C C . LEU A 1 73 ? 1.228 7.913 -1.001 1.00 94.69 73 LEU A C 1
ATOM 590 O O . LEU A 1 73 ? 0.024 8.125 -1.090 1.00 94.69 73 LEU A O 1
ATOM 594 N N . ASN A 1 74 ? 2.130 8.587 -1.718 1.00 92.19 74 ASN A N 1
ATOM 595 C CA . ASN A 1 74 ? 1.770 9.629 -2.673 1.00 92.19 74 ASN A CA 1
ATOM 596 C C . ASN A 1 74 ? 0.931 9.086 -3.839 1.00 92.19 74 ASN A C 1
ATOM 598 O O . ASN A 1 74 ? 0.006 9.756 -4.290 1.00 92.19 74 ASN A O 1
ATOM 602 N N . ALA A 1 75 ? 1.225 7.872 -4.310 1.00 91.44 75 ALA A N 1
ATOM 603 C CA . ALA A 1 75 ? 0.411 7.199 -5.319 1.00 91.44 75 ALA A CA 1
ATOM 604 C C . ALA A 1 75 ? -0.997 6.862 -4.799 1.00 91.44 75 ALA A C 1
ATOM 606 O O . ALA A 1 75 ? -1.956 6.949 -5.558 1.00 91.44 75 ALA A O 1
ATOM 607 N N . PHE A 1 76 ? -1.138 6.529 -3.510 1.00 94.62 76 PHE A N 1
ATOM 608 C CA . PHE A 1 76 ? -2.448 6.322 -2.885 1.00 94.62 76 PHE A CA 1
ATOM 609 C C . PHE A 1 76 ? -3.239 7.617 -2.678 1.00 94.62 76 PHE A C 1
ATOM 611 O O . PHE A 1 76 ? -4.462 7.584 -2.780 1.00 94.62 76 PHE A O 1
ATOM 618 N N . SER A 1 77 ? -2.568 8.739 -2.397 1.00 94.44 77 SER A N 1
ATOM 619 C CA . SER A 1 77 ? -3.223 10.045 -2.246 1.00 94.44 77 SER A CA 1
ATOM 620 C C . SER A 1 77 ? -3.530 10.740 -3.567 1.00 94.44 77 SER A C 1
ATOM 622 O O . SER A 1 77 ? -4.353 11.650 -3.587 1.00 94.44 77 SER A O 1
ATOM 624 N N . ASN A 1 78 ? -2.881 10.319 -4.654 1.00 91.75 78 ASN A N 1
ATOM 625 C CA . ASN A 1 78 ? -3.067 10.859 -5.998 1.00 91.75 78 ASN A CA 1
ATOM 626 C C . ASN A 1 78 ? -3.191 9.698 -7.006 1.00 91.75 78 ASN A C 1
ATOM 628 O O . ASN A 1 78 ? -2.217 9.387 -7.703 1.00 91.75 78 ASN A O 1
ATOM 632 N N . PRO A 1 79 ? -4.346 9.005 -7.051 1.00 89.69 79 PRO A N 1
ATOM 633 C CA . PRO A 1 79 ? -4.610 8.000 -8.075 1.00 89.69 79 PRO A CA 1
ATOM 634 C C . PRO A 1 79 ? -4.443 8.618 -9.465 1.00 89.69 79 PRO A C 1
ATOM 636 O O . PRO A 1 79 ? -4.908 9.727 -9.706 1.00 89.69 79 PRO A O 1
ATOM 639 N N . ILE A 1 80 ? -3.761 7.914 -10.370 1.00 87.25 80 ILE A N 1
ATOM 640 C CA . ILE A 1 80 ? -3.546 8.412 -11.740 1.00 87.25 80 ILE A CA 1
ATOM 641 C C . ILE A 1 80 ? -4.750 8.080 -12.626 1.00 87.25 80 ILE A C 1
ATOM 643 O O . ILE A 1 80 ? -5.072 8.836 -13.535 1.00 87.25 80 ILE A O 1
ATOM 647 N N . ASN A 1 81 ? -5.413 6.954 -12.350 1.00 78.12 81 ASN A N 1
ATOM 648 C CA . ASN A 1 81 ? -6.523 6.449 -13.146 1.00 78.12 81 ASN A CA 1
ATOM 649 C C . ASN A 1 81 ? -7.870 6.699 -12.438 1.00 78.12 81 ASN A C 1
ATOM 651 O O . ASN A 1 81 ? -8.104 6.198 -11.333 1.00 78.12 81 ASN A O 1
ATOM 655 N N . ASP A 1 82 ? -8.776 7.408 -13.118 1.00 73.19 82 ASP A N 1
ATOM 656 C CA . ASP A 1 82 ? -10.134 7.738 -12.650 1.00 73.19 82 ASP A CA 1
ATOM 657 C C . ASP A 1 82 ? -11.030 6.503 -12.417 1.00 73.19 82 ASP A C 1
ATOM 659 O O . ASP A 1 82 ? -12.025 6.562 -11.696 1.00 73.19 82 ASP A O 1
ATOM 663 N N . GLY A 1 83 ? -10.689 5.354 -13.007 1.00 79.94 83 GLY A N 1
ATOM 664 C CA . 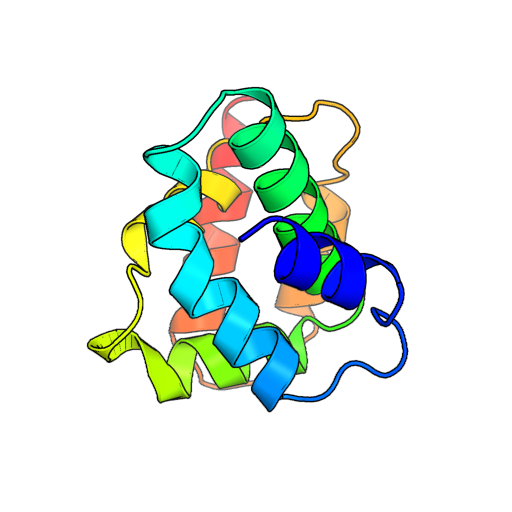GLY A 1 83 ? -11.405 4.086 -12.844 1.00 79.94 83 GLY A CA 1
ATOM 665 C C . GLY A 1 83 ? -11.164 3.387 -11.500 1.00 79.94 83 GLY A C 1
ATOM 666 O O . GLY A 1 83 ? -11.803 2.371 -11.207 1.00 79.94 83 GLY A O 1
ATOM 667 N N . VAL A 1 84 ? -10.254 3.897 -10.666 1.00 86.38 84 VAL A N 1
ATOM 668 C CA . VAL A 1 84 ? -9.935 3.301 -9.366 1.00 86.38 84 VAL A CA 1
ATOM 669 C C . VAL A 1 84 ? -11.034 3.607 -8.347 1.00 86.38 84 VAL A C 1
ATOM 671 O O . VAL A 1 84 ? -11.252 4.748 -7.944 1.00 86.38 84 VAL A O 1
ATOM 674 N N . ASN A 1 85 ? -11.689 2.566 -7.822 1.00 91.44 85 ASN A N 1
ATOM 675 C CA . ASN A 1 85 ? -12.645 2.721 -6.723 1.00 91.44 85 ASN A CA 1
ATOM 676 C C . ASN A 1 85 ? -11.920 2.870 -5.371 1.00 91.44 85 ASN A C 1
ATOM 678 O O . ASN A 1 85 ? -11.836 1.934 -4.571 1.00 91.44 85 ASN A O 1
ATOM 682 N N . VAL A 1 86 ? -11.408 4.074 -5.108 1.00 92.94 86 VAL A N 1
ATOM 683 C CA . VAL A 1 86 ? -10.626 4.413 -3.904 1.00 92.94 86 VAL A CA 1
ATOM 684 C C . VAL A 1 86 ? -11.390 4.095 -2.612 1.00 92.94 86 VAL A C 1
ATOM 686 O O . VAL A 1 86 ? -10.811 3.569 -1.661 1.00 92.94 86 VAL A O 1
ATOM 689 N N . LYS A 1 87 ? -12.708 4.342 -2.579 1.00 94.06 87 LYS A N 1
ATOM 690 C CA . LYS A 1 87 ? -13.562 4.050 -1.412 1.00 94.06 87 LYS A CA 1
ATOM 691 C C . LYS A 1 87 ? -13.611 2.554 -1.107 1.00 94.06 87 LYS A C 1
ATOM 693 O O . LYS A 1 87 ? -13.494 2.171 0.055 1.00 94.06 87 LYS A O 1
ATOM 698 N N . HIS A 1 88 ? -13.747 1.717 -2.136 1.00 94.88 88 HIS A N 1
ATOM 699 C CA . HIS A 1 88 ? -13.720 0.265 -1.978 1.00 94.88 88 HIS A CA 1
ATOM 700 C C . HIS A 1 88 ? -12.363 -0.219 -1.463 1.00 94.88 88 HIS A C 1
ATOM 702 O O . HIS A 1 88 ? -12.299 -0.965 -0.489 1.00 94.88 88 HIS A O 1
ATOM 708 N N . ILE A 1 89 ? -11.271 0.269 -2.052 1.00 95.75 89 ILE A N 1
ATOM 709 C CA . ILE A 1 89 ? -9.911 -0.111 -1.647 1.00 95.75 89 ILE A CA 1
ATOM 710 C C . ILE A 1 89 ? -9.640 0.296 -0.197 1.00 95.75 89 ILE A C 1
ATOM 712 O O . ILE A 1 89 ? -9.086 -0.487 0.574 1.00 95.75 89 ILE A O 1
ATOM 716 N N . ARG A 1 90 ? -10.099 1.480 0.224 1.00 96.94 90 ARG A N 1
ATOM 717 C CA . ARG A 1 90 ? -10.014 1.901 1.627 1.00 96.94 90 ARG A CA 1
ATOM 718 C C . ARG A 1 90 ? -10.713 0.909 2.556 1.00 96.94 90 ARG A C 1
ATOM 720 O O . ARG A 1 90 ? -10.121 0.520 3.558 1.00 96.94 90 ARG A O 1
ATOM 727 N N . GLN A 1 91 ? -11.917 0.453 2.207 1.00 96.62 91 GLN A N 1
ATOM 728 C CA . GLN A 1 91 ? -12.646 -0.555 2.988 1.00 96.62 91 GLN A CA 1
ATOM 729 C C . GLN A 1 91 ? -11.891 -1.893 3.054 1.00 96.62 91 GLN A C 1
ATOM 731 O O . GLN A 1 91 ? -11.823 -2.504 4.123 1.00 96.62 91 GLN A O 1
ATOM 736 N N . GLN A 1 92 ? -11.267 -2.329 1.952 1.00 96.88 92 GLN A N 1
ATOM 737 C CA . GLN A 1 92 ? -10.429 -3.536 1.941 1.00 96.88 92 GLN A CA 1
ATOM 738 C C . GLN A 1 92 ? -9.252 -3.406 2.914 1.00 96.88 92 GLN A C 1
ATOM 740 O O . GLN A 1 92 ? -9.023 -4.294 3.736 1.00 96.88 92 GLN A O 1
ATOM 745 N N . ILE A 1 93 ? -8.546 -2.273 2.888 1.00 96.81 93 ILE A N 1
ATOM 746 C CA . ILE A 1 93 ? -7.424 -1.979 3.791 1.00 96.81 93 ILE A CA 1
ATOM 747 C C . ILE A 1 93 ? -7.894 -1.875 5.253 1.00 96.81 93 ILE A C 1
ATOM 749 O O . ILE A 1 93 ? -7.243 -2.405 6.160 1.00 96.81 93 ILE A O 1
ATOM 753 N N . GLU A 1 94 ? -9.047 -1.248 5.500 1.00 96.06 94 GLU A N 1
ATOM 754 C CA . GLU A 1 94 ? -9.671 -1.156 6.823 1.00 96.06 94 GLU A CA 1
ATOM 755 C C . GLU A 1 94 ? -10.015 -2.538 7.394 1.00 96.06 94 GLU A C 1
ATOM 757 O O . GLU A 1 94 ? -9.811 -2.765 8.588 1.00 96.06 94 GLU A O 1
ATOM 762 N N . SER A 1 95 ? -10.460 -3.478 6.557 1.00 96.25 95 SER A N 1
ATOM 763 C CA . SER A 1 95 ? -10.822 -4.836 6.985 1.00 96.25 95 SER A CA 1
ATOM 764 C C . SER A 1 95 ? -9.632 -5.671 7.481 1.00 96.25 95 SER A C 1
ATOM 766 O O . SER A 1 95 ? -9.811 -6.658 8.201 1.00 96.25 95 SER A O 1
ATOM 768 N N . VAL A 1 96 ? -8.396 -5.281 7.142 1.00 96.25 96 VAL A N 1
ATOM 769 C CA . VAL A 1 96 ? -7.197 -6.012 7.562 1.00 96.25 96 VAL A CA 1
ATOM 770 C C . VAL A 1 96 ? -6.947 -5.811 9.054 1.00 96.25 96 VAL A C 1
ATOM 772 O O . VAL A 1 96 ? -6.501 -4.752 9.496 1.00 96.25 96 VAL A O 1
ATOM 775 N N . ASN A 1 97 ? -7.152 -6.873 9.834 1.00 94.25 97 ASN A N 1
ATOM 776 C CA . ASN A 1 97 ? -6.826 -6.897 11.257 1.00 94.25 97 ASN A CA 1
ATOM 777 C C . ASN A 1 97 ? -5.300 -6.962 11.474 1.00 94.25 97 ASN A C 1
ATOM 779 O O . ASN A 1 97 ? -4.689 -8.032 11.418 1.00 94.25 97 ASN A O 1
ATOM 783 N N . THR A 1 98 ? -4.671 -5.807 11.692 1.00 93.75 98 THR A N 1
ATOM 784 C CA . THR A 1 98 ? -3.233 -5.676 11.965 1.00 93.75 98 THR A CA 1
ATOM 785 C C . THR A 1 98 ? -2.940 -4.450 12.826 1.00 93.75 98 THR A C 1
ATOM 787 O O . THR A 1 98 ? -3.647 -3.448 12.760 1.00 93.75 98 THR A O 1
ATOM 790 N N . LYS A 1 99 ? -1.856 -4.510 13.611 1.00 91.25 99 LYS A N 1
ATOM 791 C CA . LYS A 1 99 ? -1.335 -3.380 14.405 1.00 91.25 99 LYS A CA 1
ATOM 792 C C . LYS A 1 99 ? -0.335 -2.509 13.632 1.00 91.25 99 LYS A C 1
ATOM 794 O O . LYS A 1 99 ? 0.249 -1.594 14.206 1.00 91.25 99 LYS A O 1
ATOM 799 N N . SER A 1 100 ? -0.087 -2.816 12.359 1.00 92.69 100 SER A N 1
ATOM 800 C CA . SER A 1 100 ? 0.893 -2.090 11.552 1.00 92.69 100 SER A CA 1
ATOM 801 C C . SER A 1 100 ? 0.483 -0.631 11.353 1.00 92.69 100 SER A C 1
ATOM 803 O O . SER A 1 100 ? -0.602 -0.351 10.845 1.00 92.69 100 SER A O 1
ATOM 805 N N . SER A 1 101 ? 1.378 0.307 11.673 1.00 94.25 101 SER A N 1
ATOM 806 C CA . SER A 1 101 ? 1.149 1.732 11.403 1.00 94.25 101 SER A CA 1
ATOM 807 C C . SER A 1 101 ? 1.074 2.044 9.905 1.00 94.25 101 SER A C 1
ATOM 809 O O . SER A 1 101 ? 0.492 3.057 9.527 1.00 94.25 101 SER A O 1
ATOM 811 N N . ILE A 1 102 ? 1.597 1.160 9.045 1.00 95.62 102 ILE A N 1
ATOM 812 C CA . ILE A 1 102 ? 1.484 1.277 7.587 1.00 95.62 102 ILE A CA 1
ATOM 813 C C . ILE A 1 102 ? 0.028 1.227 7.133 1.00 95.62 102 ILE A C 1
ATOM 815 O O . ILE A 1 102 ? -0.349 2.007 6.265 1.00 95.62 102 ILE A O 1
ATOM 819 N N . ARG A 1 103 ? -0.803 0.376 7.751 1.00 96.25 103 ARG A N 1
ATOM 820 C CA . ARG A 1 103 ? -2.239 0.313 7.440 1.00 96.25 103 ARG A CA 1
ATOM 821 C C . ARG A 1 103 ? -2.883 1.690 7.580 1.00 96.25 103 ARG A C 1
ATOM 823 O O . ARG A 1 103 ? -3.559 2.139 6.664 1.00 96.25 103 ARG A O 1
ATOM 830 N N . ASN A 1 104 ? -2.635 2.361 8.703 1.00 96.31 104 ASN A N 1
ATOM 831 C CA . ASN A 1 104 ? -3.228 3.669 8.971 1.00 96.31 104 ASN A CA 1
ATOM 832 C C . ASN A 1 104 ? -2.698 4.727 7.998 1.00 96.31 104 ASN A C 1
ATOM 834 O O . ASN A 1 104 ? -3.491 5.465 7.437 1.00 96.31 104 ASN A O 1
ATOM 838 N N . LYS A 1 105 ? -1.394 4.717 7.685 1.00 97.06 105 LYS A N 1
ATOM 839 C CA . LYS A 1 105 ? -0.822 5.628 6.679 1.00 97.06 105 LYS A CA 1
ATOM 840 C C . LYS A 1 105 ? -1.449 5.462 5.292 1.00 97.06 105 LYS A C 1
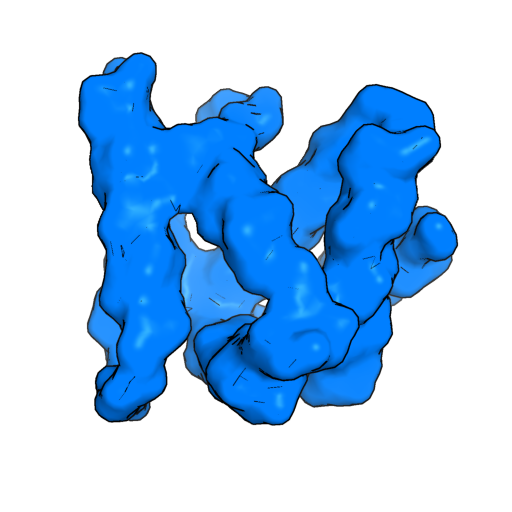ATOM 842 O O . LYS A 1 105 ? -1.664 6.455 4.607 1.00 97.06 105 LYS A O 1
ATOM 8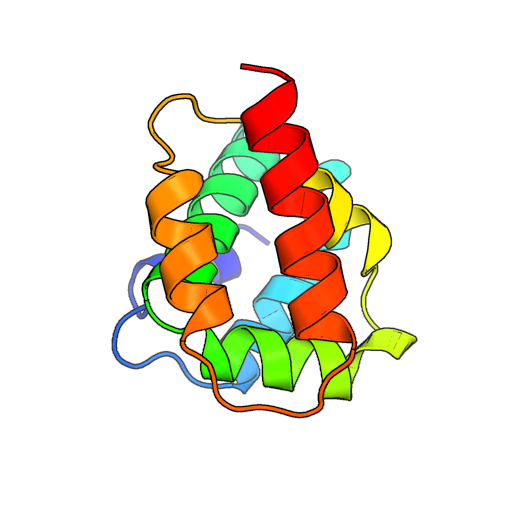47 N N . ILE A 1 106 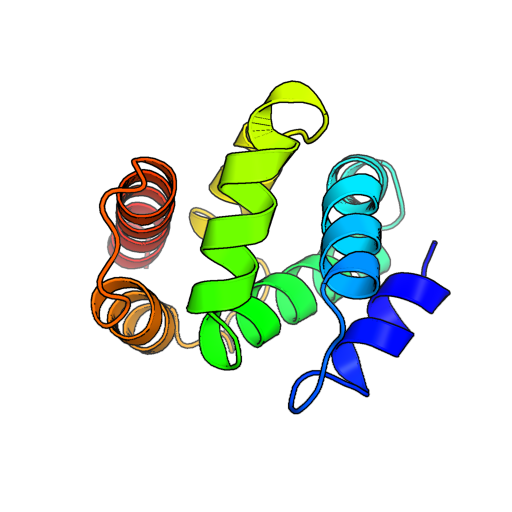? -1.735 4.225 4.876 1.00 96.69 106 ILE A N 1
ATOM 848 C CA . ILE A 1 106 ? -2.422 3.960 3.603 1.00 96.69 106 ILE A CA 1
ATOM 849 C C . ILE A 1 106 ? -3.859 4.492 3.659 1.00 96.69 106 ILE A C 1
ATOM 851 O O . ILE A 1 106 ? -4.293 5.138 2.714 1.00 96.69 106 ILE A O 1
ATOM 855 N N . ILE A 1 107 ? -4.584 4.268 4.761 1.00 96.81 107 ILE A N 1
ATOM 856 C CA . ILE A 1 107 ? -5.944 4.803 4.947 1.00 96.81 107 ILE A CA 1
ATOM 857 C C . ILE A 1 107 ? -5.941 6.334 4.889 1.00 96.81 107 ILE A C 1
ATOM 859 O O . ILE A 1 107 ? -6.774 6.910 4.194 1.00 96.81 107 ILE A O 1
ATOM 863 N N . ASP A 1 108 ? -4.996 6.987 5.565 1.00 97.25 108 ASP A N 1
ATOM 864 C CA . ASP A 1 108 ? -4.860 8.444 5.560 1.00 97.25 108 ASP A CA 1
ATOM 865 C C . ASP A 1 108 ? -4.598 8.968 4.140 1.00 97.25 108 ASP A C 1
ATOM 867 O O . ASP A 1 108 ? -5.261 9.904 3.697 1.00 97.25 108 ASP A O 1
ATOM 871 N N . ALA A 1 109 ? -3.705 8.315 3.388 1.00 96.50 109 ALA A N 1
ATOM 872 C CA . ALA A 1 109 ? -3.448 8.651 1.990 1.00 96.50 109 ALA A CA 1
ATOM 873 C C . ALA A 1 109 ? -4.700 8.480 1.109 1.00 96.50 109 ALA A C 1
ATOM 875 O O . ALA A 1 109 ? -5.051 9.386 0.358 1.00 96.50 109 ALA A O 1
ATOM 876 N N . LEU A 1 110 ? -5.427 7.367 1.242 1.00 95.81 110 LEU A N 1
ATOM 877 C CA . LEU A 1 110 ? -6.672 7.130 0.500 1.00 95.81 110 LEU A CA 1
ATOM 878 C C . LEU A 1 110 ? -7.772 8.140 0.872 1.00 95.81 110 LEU A C 1
ATOM 880 O O . LEU A 1 110 ? -8.564 8.526 0.017 1.00 95.81 110 LEU A O 1
ATOM 884 N N . ASN A 1 111 ? -7.829 8.596 2.127 1.00 95.50 111 ASN A N 1
ATOM 885 C CA . ASN A 1 111 ? -8.768 9.638 2.548 1.00 95.50 111 ASN A CA 1
ATOM 886 C C . ASN A 1 111 ? -8.446 10.997 1.914 1.00 95.50 111 ASN A C 1
ATOM 888 O O . ASN A 1 111 ? -9.377 11.720 1.568 1.00 95.50 111 ASN A O 1
ATOM 892 N N . ILE A 1 112 ? -7.164 11.326 1.715 1.00 94.75 112 ILE A N 1
ATOM 893 C CA . ILE A 1 112 ? -6.762 12.520 0.953 1.00 94.75 112 ILE A CA 1
ATOM 894 C C . ILE A 1 112 ? -7.288 12.422 -0.482 1.00 94.75 112 ILE A C 1
ATOM 896 O O . ILE A 1 112 ? -7.932 13.355 -0.951 1.00 94.75 112 ILE A O 1
ATOM 900 N N . ALA A 1 113 ? -7.095 11.277 -1.147 1.00 92.50 113 ALA A N 1
ATOM 901 C CA . ALA A 1 113 ? -7.614 11.064 -2.498 1.00 92.50 113 ALA A CA 1
ATOM 902 C C . ALA A 1 113 ? -9.144 11.218 -2.564 1.00 92.50 113 ALA A C 1
ATOM 904 O O . ALA A 1 113 ? -9.657 11.879 -3.456 1.00 92.50 113 ALA A O 1
ATOM 905 N N . ILE A 1 114 ? -9.880 10.667 -1.592 1.00 90.94 114 ILE A N 1
ATOM 906 C CA . ILE A 1 114 ? -11.346 10.803 -1.522 1.00 90.94 114 ILE A CA 1
ATOM 907 C C . ILE A 1 114 ? -11.785 12.252 -1.272 1.00 90.94 114 ILE A C 1
ATOM 909 O O . ILE A 1 114 ? -12.853 12.629 -1.726 1.00 90.94 114 ILE A O 1
ATOM 913 N N . GLY A 1 115 ? -11.020 13.042 -0.514 1.00 85.88 115 GLY A N 1
ATOM 914 C CA . GLY A 1 115 ? -11.360 14.438 -0.220 1.00 85.88 115 GLY A CA 1
ATOM 915 C C . GLY A 1 115 ? -11.060 15.412 -1.363 1.00 85.88 115 GLY A C 1
ATOM 916 O O . GLY A 1 115 ? -11.631 16.499 -1.391 1.00 85.88 115 GLY A O 1
ATOM 917 N N . ASN A 1 116 ? -10.178 15.028 -2.288 1.00 69.06 116 ASN A N 1
ATOM 918 C CA . ASN A 1 116 ? -9.790 15.833 -3.448 1.00 69.06 116 ASN A CA 1
ATOM 919 C C . ASN A 1 116 ? -10.702 15.624 -4.679 1.00 69.06 116 ASN A C 1
ATOM 921 O O . ASN A 1 116 ? -10.533 16.340 -5.667 1.00 69.06 116 ASN A O 1
ATOM 925 N N . HIS A 1 117 ? -11.651 14.678 -4.626 1.00 53.38 117 HIS A N 1
ATOM 926 C CA . HIS A 1 117 ? -12.584 14.305 -5.703 1.00 53.38 117 HIS A CA 1
ATOM 927 C C . HIS A 1 117 ? -14.041 14.314 -5.221 1.00 53.38 117 HIS A C 1
ATOM 929 O O . HIS A 1 117 ? -14.926 14.627 -6.046 1.00 53.38 117 HIS A O 1
#

Sequence (117 aa):
NIDIVRQVSQQLKDIDDNLIKSFVNTFAKSCMNNSEYTEFSNEVLFSLADKQPKSLIRILDQNKKQIDLNLILNAFSNPINDGVNVKHIRQQIESVNTKSSIRNKIIDALNIAIGNH

Solvent-accessible surface area (backbone atoms only — not comparable to full-atom values): 6600 Å² total; per-residue (Å²): 117,67,65,54,53,51,51,48,63,75,30,50,92,76,59,54,69,67,57,54,48,52,39,53,59,44,50,66,56,24,77,78,44,61,70,68,53,34,47,52,48,48,54,43,52,52,49,38,34,53,65,34,29,61,60,50,42,52,51,47,61,76,37,51,90,80,33,59,54,66,63,54,38,48,46,46,33,50,66,82,57,89,87,61,61,57,70,58,32,42,51,42,46,67,67,48,93,69,90,56,67,54,52,55,51,48,46,54,21,33,50,49,32,62,73,76,108

Secondary structure (DSSP, 8-state):
-HHHHHHHHHHTTS--HHHHHHHHHHHHHHTTS-HHHHHHHHHHHHHHHHH-HHHHHHHHHHHTTTS-HHHHHHHHHS-S-TT--HHHHHHHHHH-----HHHHHHHHHHHHHHH--

Foldseek 3Di:
DVVLLVVLVVQLQPDDLVSLLVLQLCLVVQVVDDPVSNLSSLVSLLSNLLRPVQSNLVSCQVCVVNGPLVSSLQSLLDPPDPPRPLVNSLVSLVPDPDPRPSSVSSNVSSVNNVVVD